Protein AF-A0A6M0QBE3-F1 (afdb_monomer)

pLDDT: mean 81.25, std 19.15, range [40.62, 97.81]

Solvent-accessible surface area (backbone atoms only — not comparable to full-atom values): 9075 Å² total; per-residue (Å²): 142,78,82,78,83,79,81,77,83,75,83,76,88,72,82,83,90,75,96,79,87,82,67,77,64,52,59,57,51,50,50,53,51,50,51,53,48,53,51,52,52,50,54,52,50,50,42,43,50,51,54,38,50,60,69,69,51,76,83,83,65,86,80,71,66,85,70,50,70,73,37,51,28,27,25,74,44,58,40,80,26,20,53,45,78,81,47,43,64,56,50,53,55,28,40,74,68,65,38,58,71,60,52,53,50,36,42,77,70,65,43,38,41,86,42,54,48,74,39,48,28,36,32,68,41,76,57,91,69,38,26,36,29,33,36,65,92,77,73,46,53,29,45,41,52,50,89,44,47,42,68,71,124

Structure (mmCIF, N/CA/C/O backbone):
data_AF-A0A6M0QBE3-F1
#
_entry.id   AF-A0A6M0QBE3-F1
#
loop_
_atom_site.group_PDB
_atom_site.id
_atom_site.type_symbol
_atom_site.label_atom_id
_atom_site.label_alt_id
_atom_site.label_comp_id
_atom_site.label_asym_id
_atom_site.label_entity_id
_atom_site.label_seq_id
_atom_site.pdbx_PDB_ins_code
_atom_site.Cartn_x
_atom_site.Cartn_y
_atom_site.Cartn_z
_atom_site.occupancy
_atom_site.B_iso_or_equiv
_atom_site.auth_seq_id
_atom_site.auth_comp_id
_atom_site.auth_asym_id
_atom_site.auth_atom_id
_atom_site.pdbx_PDB_model_num
ATOM 1 N N . MET A 1 1 ? -13.995 32.645 -14.999 1.00 46.31 1 MET A N 1
ATOM 2 C CA . MET A 1 1 ? -14.390 32.130 -16.326 1.00 46.31 1 MET A CA 1
ATOM 3 C C . MET A 1 1 ? -13.139 31.620 -17.012 1.00 46.31 1 MET A C 1
ATOM 5 O O . MET A 1 1 ? -12.387 32.421 -17.542 1.00 46.31 1 MET A O 1
ATOM 9 N N . MET A 1 2 ? -12.888 30.317 -16.936 1.00 41.16 2 MET A N 1
ATOM 10 C CA . MET A 1 2 ? -11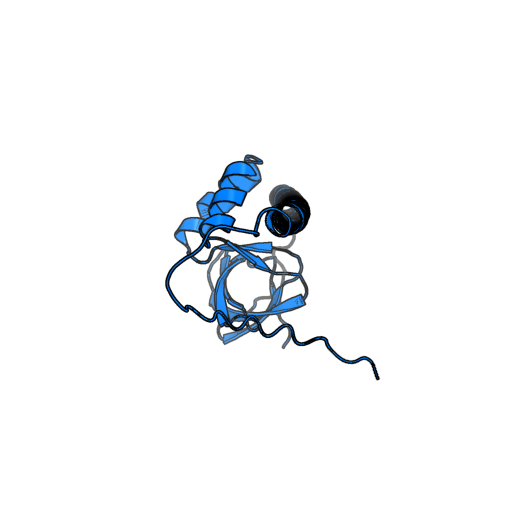.910 29.641 -17.783 1.00 41.16 2 MET A CA 1
ATOM 11 C C . MET A 1 2 ? -12.590 28.380 -18.296 1.00 41.16 2 MET A C 1
ATOM 13 O O . MET A 1 2 ? -13.114 27.566 -17.537 1.00 41.16 2 MET A O 1
ATOM 17 N N . GLN A 1 3 ? -12.714 28.361 -19.611 1.00 41.56 3 GLN A N 1
ATOM 18 C CA . GLN A 1 3 ? -13.427 27.404 -20.427 1.00 41.56 3 GLN A CA 1
ATOM 19 C C . GLN A 1 3 ? -12.641 26.094 -20.388 1.00 41.56 3 GLN A C 1
ATOM 21 O O . GLN A 1 3 ? -11.548 26.014 -20.939 1.00 41.56 3 GLN A O 1
ATOM 26 N N . LYS A 1 4 ? -13.165 25.093 -19.673 1.00 46.88 4 LYS A N 1
ATOM 27 C CA . LYS A 1 4 ? -12.595 23.744 -19.672 1.00 46.88 4 LYS A CA 1
ATOM 28 C C . LYS A 1 4 ? -12.682 23.204 -21.100 1.00 46.88 4 LYS A C 1
ATOM 30 O O . LYS A 1 4 ? -13.777 23.066 -21.645 1.00 46.88 4 LYS A O 1
ATOM 35 N N . LEU A 1 5 ? -11.524 22.964 -21.704 1.00 43.66 5 LEU A N 1
ATOM 36 C CA . LEU A 1 5 ? -11.382 22.300 -22.990 1.00 43.66 5 LEU A CA 1
ATOM 37 C C . LEU A 1 5 ? -11.806 20.837 -22.788 1.00 43.66 5 LEU A C 1
ATOM 39 O O . LEU A 1 5 ? -11.059 20.033 -22.243 1.00 43.66 5 LEU A O 1
ATOM 43 N N . ILE A 1 6 ? -13.049 20.509 -23.136 1.00 48.88 6 ILE A N 1
ATOM 44 C CA . ILE A 1 6 ? -13.519 19.123 -23.170 1.00 48.88 6 ILE A CA 1
ATOM 45 C C . ILE A 1 6 ? -12.964 18.521 -24.462 1.00 48.88 6 ILE A C 1
ATOM 47 O O . ILE A 1 6 ? -13.504 18.762 -25.542 1.00 48.88 6 ILE A O 1
ATOM 51 N N . ILE A 1 7 ? -11.872 17.764 -24.363 1.00 50.69 7 ILE A N 1
ATOM 52 C CA . ILE A 1 7 ? -11.386 16.935 -25.468 1.00 50.69 7 ILE A CA 1
ATOM 53 C C . ILE A 1 7 ? -12.266 15.682 -25.499 1.00 50.69 7 ILE A C 1
ATOM 55 O O . ILE A 1 7 ? -12.048 14.715 -24.777 1.00 50.69 7 ILE A O 1
ATOM 59 N N . ILE A 1 8 ? -13.326 15.737 -26.307 1.00 46.81 8 ILE A N 1
ATOM 60 C CA . ILE A 1 8 ? -14.142 14.571 -26.650 1.00 46.81 8 ILE A CA 1
ATOM 61 C C . ILE A 1 8 ? -13.359 13.785 -27.701 1.00 46.81 8 ILE A C 1
ATOM 63 O O . ILE A 1 8 ? -13.398 14.122 -28.885 1.00 46.81 8 ILE A O 1
ATOM 67 N N . LEU A 1 9 ? -12.644 12.739 -27.282 1.00 45.03 9 LEU A N 1
ATOM 68 C CA . LEU A 1 9 ? -12.037 11.786 -28.207 1.00 45.03 9 LEU A CA 1
ATOM 69 C C . LEU A 1 9 ? -13.136 10.862 -28.759 1.00 45.03 9 LEU A C 1
ATOM 71 O O . LEU A 1 9 ? -13.368 9.755 -28.278 1.00 45.03 9 LEU A O 1
ATOM 75 N N . ALA A 1 10 ? -13.870 11.360 -29.753 1.00 43.81 10 ALA A N 1
ATOM 76 C CA . ALA A 1 10 ? -14.808 10.570 -30.537 1.00 43.81 10 ALA A CA 1
ATOM 77 C C . ALA A 1 10 ? -14.016 9.690 -31.515 1.00 43.81 10 ALA A C 1
ATOM 79 O O . ALA A 1 10 ? -13.617 10.134 -32.591 1.00 43.81 10 ALA A O 1
ATOM 80 N N . ILE A 1 11 ? -13.784 8.433 -31.136 1.00 49.84 11 ILE A N 1
ATOM 81 C CA . ILE A 1 11 ? -13.187 7.426 -32.017 1.00 49.84 11 ILE A CA 1
ATOM 82 C C . ILE A 1 11 ? -14.240 7.032 -33.063 1.00 49.84 11 ILE A C 1
ATOM 84 O O . ILE A 1 11 ? -15.066 6.142 -32.864 1.00 49.84 11 ILE A O 1
ATOM 88 N N . VAL A 1 12 ? -14.229 7.741 -34.191 1.00 46.62 12 VAL A N 1
ATOM 89 C CA . VAL A 1 12 ? -14.966 7.378 -35.403 1.00 46.62 12 VAL A CA 1
ATOM 90 C C . VAL A 1 12 ? -14.169 6.287 -36.117 1.00 46.62 12 VAL A C 1
ATOM 92 O O . VAL A 1 12 ? -13.236 6.564 -36.866 1.00 46.62 12 VAL A O 1
ATOM 95 N N . LEU A 1 13 ? -14.540 5.027 -35.886 1.00 54.00 13 LEU A N 1
ATOM 96 C CA . LEU A 1 13 ? -14.107 3.904 -36.718 1.00 54.00 13 LEU A CA 1
ATOM 97 C C . LEU A 1 13 ? -14.895 3.932 -38.034 1.00 54.00 13 LEU A C 1
ATOM 99 O O . LEU A 1 13 ? -15.922 3.272 -38.177 1.00 54.00 13 LEU A O 1
ATOM 103 N N . LEU A 1 14 ? -14.410 4.711 -39.001 1.00 50.09 14 LEU A N 1
ATOM 104 C CA . LEU A 1 14 ? -14.767 4.543 -40.407 1.00 50.09 14 LEU A CA 1
ATOM 105 C C . LEU A 1 14 ? -13.610 3.844 -41.114 1.00 50.09 14 LEU A C 1
ATOM 107 O O . LEU A 1 14 ? -12.476 4.315 -41.122 1.00 50.09 14 LEU A O 1
ATOM 111 N N . GLY A 1 15 ? -13.916 2.669 -41.656 1.00 45.34 15 GLY A N 1
ATOM 112 C CA . GLY A 1 15 ? -12.961 1.838 -42.365 1.00 45.34 15 GLY A CA 1
ATOM 113 C C . GLY A 1 15 ? -12.473 2.442 -43.682 1.00 45.34 15 GLY A C 1
ATOM 114 O O . GLY A 1 15 ? -13.197 3.162 -44.361 1.00 45.34 15 GLY A O 1
ATOM 115 N N . GLY A 1 16 ? -11.271 2.009 -44.069 1.00 40.62 16 GLY A N 1
ATOM 116 C CA . GLY A 1 16 ? -10.872 1.821 -45.463 1.00 40.62 16 GLY A CA 1
ATOM 117 C C . GLY A 1 16 ? -10.297 3.027 -46.217 1.00 40.62 16 GLY A C 1
ATOM 118 O O . GLY A 1 16 ? -11.011 3.956 -46.564 1.00 40.62 16 GLY A O 1
ATOM 119 N N . CYS A 1 17 ? -9.033 2.858 -46.631 1.00 41.62 17 CYS A N 1
ATOM 120 C CA . CYS A 1 17 ? -8.367 3.456 -47.801 1.00 41.62 17 CYS A CA 1
ATOM 121 C C . CYS A 1 17 ? -7.919 4.929 -47.742 1.00 41.62 17 CYS A C 1
ATOM 123 O O . CYS A 1 17 ? -8.649 5.831 -48.126 1.00 41.62 17 CYS A O 1
ATOM 125 N N . SER A 1 18 ? -6.629 5.143 -47.463 1.00 41.94 18 SER A N 1
ATOM 126 C CA . SER A 1 18 ? -5.630 5.678 -48.413 1.00 41.94 18 SER A CA 1
ATOM 127 C C . SER A 1 18 ? -4.466 6.282 -47.633 1.00 41.94 18 SER A C 1
ATOM 129 O O . SER A 1 18 ? -4.664 7.060 -46.708 1.00 41.94 18 SER A O 1
ATOM 131 N N . SER A 1 19 ? -3.249 5.919 -48.025 1.00 53.72 19 SER A N 1
ATOM 132 C CA . SER A 1 19 ? -1.989 6.441 -47.511 1.00 53.72 19 SER A CA 1
ATOM 133 C C . SER A 1 19 ? -1.994 7.968 -47.428 1.00 53.72 19 SER A C 1
ATOM 135 O O . SER A 1 19 ? -2.111 8.615 -48.465 1.00 53.72 19 SER A O 1
ATOM 137 N N . GLN A 1 20 ? -1.832 8.509 -46.220 1.00 47.62 20 GLN A N 1
ATOM 138 C CA . GLN A 1 20 ? -0.927 9.607 -45.854 1.00 47.62 20 GLN A CA 1
ATOM 139 C C . GLN A 1 20 ? -1.360 10.242 -44.522 1.00 47.62 20 GLN A C 1
ATOM 141 O O . GLN A 1 20 ? -2.528 10.550 -44.312 1.00 47.62 20 GLN A O 1
ATOM 146 N N . VAL A 1 21 ? -0.341 10.515 -43.703 1.00 43.44 21 VAL A N 1
ATOM 147 C CA . VAL A 1 21 ? -0.311 11.399 -42.527 1.00 43.44 21 VAL A CA 1
ATOM 148 C C . VAL A 1 21 ? -0.865 10.837 -41.210 1.00 43.44 21 VAL A C 1
ATOM 150 O O . VAL A 1 21 ? -1.957 11.209 -40.810 1.00 43.44 21 VAL A O 1
ATOM 153 N N . VAL A 1 22 ? -0.048 10.065 -40.478 1.00 43.09 22 VAL A N 1
ATOM 154 C CA . VAL A 1 22 ? 0.056 10.169 -39.003 1.00 43.09 22 VAL A CA 1
ATOM 155 C C . VAL A 1 22 ? 1.478 9.756 -38.565 1.00 43.09 22 VAL A C 1
ATOM 157 O O . VAL A 1 22 ? 1.663 8.682 -38.016 1.00 43.09 22 VAL A O 1
ATOM 160 N N . ASP A 1 23 ? 2.502 10.562 -38.864 1.00 44.91 23 ASP A N 1
ATOM 161 C CA . ASP A 1 23 ? 3.847 10.387 -38.254 1.00 44.91 23 ASP A CA 1
ATOM 162 C C . ASP A 1 23 ? 4.134 11.472 -37.198 1.00 44.91 23 ASP A C 1
ATOM 164 O O . ASP A 1 23 ? 4.808 11.221 -36.210 1.00 44.91 23 ASP A O 1
ATOM 168 N N . TYR A 1 24 ? 3.553 12.669 -37.339 1.00 42.19 24 TYR A N 1
ATOM 169 C CA . TYR A 1 24 ? 3.850 13.810 -36.458 1.00 42.19 24 TYR A CA 1
ATOM 170 C C . TYR A 1 24 ? 3.085 13.829 -35.125 1.00 42.19 24 TYR A C 1
ATOM 172 O O . TYR A 1 24 ? 3.512 14.512 -34.207 1.00 42.19 24 TYR A O 1
ATOM 180 N N . GLN A 1 25 ? 1.962 13.111 -35.001 1.00 51.06 25 GLN A N 1
ATOM 181 C CA . GLN A 1 25 ? 1.234 13.016 -33.721 1.00 51.06 25 GLN A CA 1
ATOM 182 C C . GLN A 1 25 ? 1.781 11.908 -32.817 1.00 51.06 25 GLN A C 1
ATOM 184 O O . GLN A 1 25 ? 1.501 11.904 -31.624 1.00 51.06 25 GLN A O 1
ATOM 189 N N . THR A 1 26 ? 2.550 10.974 -33.375 1.00 59.03 26 THR A N 1
ATOM 190 C CA . THR A 1 26 ? 3.059 9.811 -32.648 1.00 59.03 26 THR A CA 1
ATOM 191 C C . THR A 1 26 ? 4.234 10.199 -31.751 1.00 59.03 26 THR A C 1
ATOM 193 O O . THR A 1 26 ? 4.251 9.806 -30.595 1.00 59.03 26 THR A O 1
ATOM 196 N N . GLU A 1 27 ? 5.156 11.046 -32.227 1.00 65.00 27 GLU A N 1
ATOM 197 C CA . GLU A 1 27 ? 6.333 11.473 -31.447 1.00 65.00 27 GLU A CA 1
ATOM 198 C C . GLU A 1 27 ? 5.977 12.358 -30.235 1.00 65.00 27 GLU A C 1
ATOM 200 O O . GLU A 1 27 ? 6.570 12.216 -29.164 1.00 65.00 27 GLU A O 1
ATOM 205 N N . GLU A 1 28 ? 5.007 13.270 -30.377 1.00 71.75 28 GLU A N 1
ATOM 206 C CA . GLU A 1 28 ? 4.570 14.155 -29.282 1.00 71.75 28 GLU A CA 1
ATOM 207 C C . GLU A 1 28 ? 3.822 13.353 -28.207 1.00 71.75 28 GLU A C 1
ATOM 209 O O . GLU A 1 28 ? 4.124 13.476 -27.021 1.00 71.75 28 GLU A O 1
ATOM 214 N N . LEU A 1 29 ? 2.944 12.435 -28.630 1.00 68.19 29 LEU A N 1
ATOM 215 C CA . LEU A 1 29 ? 2.244 11.515 -27.733 1.00 68.19 29 LEU A CA 1
ATOM 216 C C . LEU A 1 29 ? 3.218 10.563 -27.019 1.00 68.19 29 LEU A C 1
ATOM 218 O O . LEU A 1 29 ? 3.100 10.354 -25.816 1.00 68.19 29 LEU A O 1
ATOM 222 N N . GLU A 1 30 ? 4.205 10.010 -27.731 1.00 70.50 30 GLU A N 1
ATOM 223 C CA . GLU A 1 30 ? 5.259 9.179 -27.135 1.00 70.50 30 GLU A CA 1
ATOM 224 C C . GLU A 1 30 ? 6.079 9.965 -26.108 1.00 70.50 30 GLU A C 1
ATOM 226 O O . GLU A 1 30 ? 6.410 9.435 -25.049 1.00 70.50 30 GLU A O 1
ATOM 231 N N . THR A 1 31 ? 6.376 11.237 -26.379 1.00 77.75 31 THR A N 1
ATOM 232 C CA . THR A 1 31 ? 7.120 12.094 -25.448 1.00 77.75 31 THR A CA 1
ATOM 233 C C . THR A 1 31 ? 6.317 12.372 -24.178 1.00 77.75 31 THR A C 1
ATOM 235 O O . THR A 1 31 ? 6.848 12.195 -23.082 1.00 77.75 31 THR A O 1
ATOM 238 N N . GLU A 1 32 ? 5.040 12.744 -24.299 1.00 77.69 32 GLU A N 1
ATOM 239 C CA . GLU A 1 32 ? 4.156 12.967 -23.145 1.00 77.69 32 GLU A CA 1
ATOM 240 C C . GLU A 1 32 ? 3.957 11.686 -22.325 1.00 77.69 32 GLU A C 1
ATOM 242 O O . GLU A 1 32 ? 4.016 11.711 -21.095 1.00 77.69 32 GLU A O 1
ATOM 247 N N . MET A 1 33 ? 3.786 10.542 -22.996 1.00 73.31 33 MET A N 1
ATOM 248 C CA . MET A 1 33 ? 3.671 9.243 -22.333 1.00 73.31 33 MET A CA 1
ATOM 249 C C . MET A 1 33 ? 4.954 8.853 -21.597 1.00 73.31 33 MET A C 1
ATOM 251 O O . MET A 1 33 ? 4.883 8.357 -20.474 1.00 73.31 33 MET A O 1
ATOM 255 N N . ASN A 1 34 ? 6.124 9.087 -22.197 1.00 79.69 34 ASN A N 1
ATOM 256 C CA . ASN A 1 34 ? 7.406 8.808 -21.555 1.00 79.69 34 ASN A CA 1
ATOM 257 C C . ASN A 1 34 ? 7.625 9.704 -20.331 1.00 79.69 34 ASN A C 1
ATOM 259 O O . ASN A 1 34 ? 8.047 9.210 -19.291 1.00 79.69 34 ASN A O 1
ATOM 263 N N . GLN A 1 35 ? 7.266 10.987 -20.412 1.00 80.56 35 GLN A N 1
ATOM 264 C CA . GLN A 1 35 ? 7.338 11.901 -19.269 1.00 80.56 35 GLN A CA 1
ATOM 265 C C . GLN A 1 35 ? 6.396 11.481 -18.137 1.00 80.56 35 GLN A C 1
ATOM 267 O O . GLN A 1 35 ? 6.807 11.437 -16.981 1.00 80.56 35 GLN A O 1
ATOM 272 N N . ALA A 1 36 ? 5.150 11.120 -18.459 1.00 77.19 36 ALA A N 1
ATOM 273 C CA . ALA A 1 36 ? 4.201 10.614 -17.470 1.00 77.19 36 ALA A CA 1
ATOM 274 C C . ALA A 1 36 ? 4.697 9.314 -16.812 1.00 77.19 36 ALA A C 1
ATOM 276 O O . ALA A 1 36 ? 4.538 9.133 -15.607 1.00 77.19 36 ALA A O 1
ATOM 277 N N . LYS A 1 37 ? 5.346 8.432 -17.585 1.00 83.56 37 LYS A N 1
ATOM 278 C CA . LYS A 1 37 ? 5.962 7.204 -17.068 1.00 83.56 37 LYS A CA 1
ATOM 279 C C . LYS A 1 37 ? 7.110 7.503 -16.107 1.00 83.56 37 LYS A C 1
ATOM 281 O O . LYS A 1 37 ? 7.155 6.907 -15.040 1.00 83.56 37 LYS A O 1
ATOM 286 N N . GLU A 1 38 ? 8.007 8.421 -16.459 1.00 85.88 38 GLU A N 1
ATOM 287 C CA . GLU A 1 38 ? 9.136 8.809 -15.601 1.00 85.88 38 GLU A CA 1
ATOM 288 C C . GLU A 1 38 ? 8.671 9.443 -14.283 1.00 85.88 38 GLU A C 1
ATOM 290 O O . GLU A 1 38 ? 9.223 9.139 -13.225 1.00 85.88 38 GLU A O 1
ATOM 295 N N . ILE A 1 39 ? 7.634 10.287 -14.331 1.00 84.38 39 ILE A N 1
ATOM 296 C CA . ILE A 1 39 ? 7.030 10.883 -13.131 1.00 84.38 39 ILE A CA 1
ATOM 297 C C . ILE A 1 39 ? 6.449 9.786 -12.238 1.00 84.38 39 ILE A C 1
ATOM 299 O O . ILE A 1 39 ? 6.805 9.707 -11.064 1.00 84.38 39 ILE A O 1
ATOM 303 N N . LEU A 1 40 ? 5.640 8.890 -12.811 1.00 83.31 40 LEU A N 1
ATOM 304 C CA . LEU A 1 40 ? 5.037 7.784 -12.071 1.00 83.31 40 LEU A CA 1
ATOM 305 C C . LEU A 1 40 ? 6.101 6.863 -11.450 1.00 83.31 40 LEU A C 1
ATOM 307 O O . LEU A 1 40 ? 5.977 6.458 -10.299 1.00 83.31 40 LEU A O 1
ATOM 311 N N . GLU A 1 41 ? 7.169 6.539 -12.183 1.00 88.00 41 GLU A N 1
ATOM 312 C CA . GLU A 1 41 ? 8.287 5.743 -11.659 1.00 88.00 41 GLU A CA 1
ATOM 313 C C . GLU A 1 41 ? 8.985 6.437 -10.482 1.00 88.00 41 GLU A C 1
ATOM 315 O O . GLU A 1 41 ? 9.377 5.771 -9.521 1.00 88.00 41 GLU A O 1
ATOM 320 N N . SER A 1 42 ? 9.142 7.761 -10.541 1.00 90.12 42 SER A N 1
ATOM 321 C CA . SER A 1 42 ? 9.731 8.546 -9.455 1.00 90.12 42 SER A CA 1
ATOM 322 C C . SER A 1 42 ? 8.856 8.525 -8.202 1.00 90.12 42 SER A C 1
ATOM 324 O O . SER A 1 42 ? 9.367 8.241 -7.120 1.00 90.12 42 SER A O 1
ATOM 326 N N . GLU A 1 43 ? 7.552 8.768 -8.349 1.00 89.50 43 GLU A N 1
ATOM 327 C CA . GLU A 1 43 ? 6.578 8.732 -7.248 1.00 89.50 43 GLU A CA 1
ATOM 328 C C . GLU A 1 43 ? 6.530 7.342 -6.602 1.00 89.50 43 GLU A C 1
ATOM 330 O O . GLU A 1 43 ? 6.680 7.198 -5.390 1.00 89.50 43 GLU A O 1
ATOM 335 N N . VAL A 1 44 ? 6.448 6.281 -7.411 1.00 90.81 44 VAL A N 1
ATOM 336 C CA . VAL A 1 44 ? 6.465 4.897 -6.913 1.00 90.81 44 VAL A CA 1
ATOM 337 C C . VAL A 1 44 ? 7.753 4.595 -6.144 1.00 90.81 44 VAL A C 1
ATOM 339 O O . VAL A 1 44 ? 7.713 3.945 -5.098 1.00 90.81 44 VAL A O 1
ATOM 342 N N . ARG A 1 45 ? 8.913 5.057 -6.625 1.00 93.62 45 ARG A N 1
ATOM 343 C CA . ARG A 1 45 ? 10.195 4.855 -5.929 1.00 93.62 45 ARG A CA 1
ATOM 344 C C . ARG A 1 45 ? 10.244 5.574 -4.591 1.00 93.62 45 ARG A C 1
ATOM 346 O O . ARG A 1 45 ? 10.803 5.017 -3.643 1.00 93.62 45 ARG A O 1
ATOM 353 N N . GLU A 1 46 ? 9.688 6.776 -4.514 1.00 94.00 46 GLU A N 1
ATOM 354 C CA . GLU A 1 46 ? 9.584 7.534 -3.270 1.00 94.00 46 GLU A CA 1
ATOM 355 C C . GLU A 1 46 ? 8.721 6.784 -2.254 1.00 94.00 46 GLU A C 1
ATOM 357 O O . GLU A 1 46 ? 9.200 6.471 -1.163 1.00 94.00 46 GLU A O 1
ATOM 362 N N . VAL A 1 47 ? 7.523 6.356 -2.659 1.00 94.19 47 VAL A N 1
ATOM 363 C CA . VAL A 1 47 ? 6.609 5.580 -1.809 1.00 94.19 47 VAL A CA 1
ATOM 364 C C . VAL A 1 47 ? 7.256 4.283 -1.324 1.00 94.19 47 VAL A C 1
ATOM 366 O O . VAL A 1 47 ? 7.255 3.998 -0.128 1.00 94.19 47 VAL A O 1
ATOM 369 N N . VAL A 1 48 ? 7.894 3.513 -2.212 1.00 94.25 48 VAL A N 1
ATOM 370 C CA . VAL A 1 48 ? 8.607 2.278 -1.836 1.00 94.25 48 VAL A CA 1
ATOM 371 C C . VAL A 1 48 ? 9.750 2.561 -0.859 1.00 94.25 48 VAL A C 1
ATOM 373 O O . VAL A 1 48 ? 9.984 1.775 0.061 1.00 94.25 48 VAL A O 1
ATOM 376 N N . THR A 1 49 ? 10.464 3.674 -1.034 1.00 93.88 49 THR A N 1
ATOM 377 C CA . THR A 1 49 ? 11.550 4.073 -0.130 1.00 93.88 49 THR A CA 1
ATOM 378 C C . THR A 1 49 ? 11.010 4.385 1.263 1.00 93.88 49 THR A C 1
ATOM 380 O O . THR A 1 49 ? 11.560 3.880 2.244 1.00 93.88 49 THR A O 1
ATOM 383 N N . THR A 1 50 ? 9.916 5.141 1.351 1.00 92.25 50 THR A N 1
ATOM 384 C CA . THR A 1 50 ? 9.227 5.454 2.611 1.00 92.25 50 THR A CA 1
ATOM 385 C C . THR A 1 50 ? 8.704 4.185 3.280 1.00 92.25 50 THR A C 1
ATOM 387 O O . THR A 1 50 ? 9.023 3.917 4.435 1.00 92.25 50 THR A O 1
ATOM 390 N N . MET A 1 51 ? 8.006 3.320 2.537 1.00 91.19 51 MET A N 1
ATOM 391 C CA . MET A 1 51 ? 7.525 2.038 3.062 1.00 91.19 51 MET A CA 1
ATOM 392 C C . MET A 1 51 ? 8.675 1.169 3.587 1.00 91.19 51 MET A C 1
ATOM 394 O O . MET A 1 51 ? 8.537 0.527 4.627 1.00 91.19 51 MET A O 1
ATOM 398 N N . LYS A 1 52 ? 9.829 1.157 2.906 1.00 91.75 52 LYS A N 1
ATOM 399 C CA . LYS A 1 52 ? 11.019 0.431 3.367 1.00 91.75 52 LYS A CA 1
ATOM 400 C C . LYS A 1 52 ? 11.576 1.001 4.671 1.00 91.75 52 LYS A C 1
ATOM 402 O O . LYS A 1 52 ? 11.975 0.226 5.540 1.00 91.75 52 LYS A O 1
ATOM 407 N N . GLN A 1 53 ? 11.622 2.325 4.807 1.00 90.69 53 GLN A N 1
ATOM 408 C CA . GLN A 1 53 ? 12.034 2.976 6.052 1.00 90.69 53 GLN A CA 1
ATOM 409 C C . GLN A 1 53 ? 11.096 2.579 7.195 1.00 90.69 53 GLN A C 1
ATOM 411 O O . GLN A 1 53 ? 11.570 2.082 8.216 1.00 90.69 53 GLN A O 1
ATOM 416 N N . ASP A 1 54 ? 9.785 2.631 6.965 1.00 86.81 54 ASP A N 1
ATOM 417 C CA . ASP A 1 54 ? 8.773 2.243 7.950 1.00 86.81 54 ASP A CA 1
ATOM 418 C C . ASP A 1 54 ? 8.857 0.766 8.368 1.00 86.81 54 ASP A C 1
ATOM 420 O O . ASP A 1 54 ? 8.425 0.397 9.456 1.00 86.81 54 ASP A O 1
ATOM 424 N N . LEU A 1 55 ? 9.340 -0.131 7.500 1.00 84.44 55 LEU A N 1
ATOM 425 C CA . LEU A 1 55 ? 9.590 -1.533 7.871 1.00 84.44 55 LEU A CA 1
ATOM 426 C C . LEU A 1 55 ? 10.809 -1.683 8.789 1.00 84.44 55 LEU A C 1
ATOM 428 O O . LEU A 1 55 ? 10.862 -2.607 9.595 1.00 84.44 55 LEU A O 1
ATOM 432 N N . SER A 1 56 ? 11.799 -0.797 8.653 1.00 80.31 56 SER A N 1
ATOM 433 C CA . SER A 1 56 ? 13.019 -0.817 9.467 1.00 80.31 56 SER A CA 1
ATOM 434 C C . SER A 1 56 ? 12.851 -0.151 10.836 1.00 80.31 56 SER A C 1
ATOM 436 O O . SER A 1 56 ? 13.595 -0.462 11.770 1.00 80.31 56 SER A O 1
ATOM 438 N N . GLU A 1 57 ? 11.866 0.736 10.972 1.00 75.69 57 GLU A N 1
ATOM 439 C CA . GLU A 1 57 ? 11.490 1.339 12.245 1.00 75.69 57 GLU A CA 1
ATOM 440 C C . GLU A 1 57 ? 10.743 0.297 13.093 1.00 75.69 57 GLU A C 1
ATOM 442 O O . GLU A 1 57 ? 9.706 -0.241 12.709 1.00 75.69 57 GLU A O 1
ATOM 447 N N . THR A 1 58 ? 11.328 -0.065 14.240 1.00 55.41 58 THR A N 1
ATOM 448 C CA . THR A 1 58 ? 10.750 -1.060 15.155 1.00 55.41 58 THR A CA 1
ATOM 449 C C . THR A 1 58 ? 9.397 -0.562 15.664 1.00 55.41 58 THR A C 1
ATOM 451 O O . THR A 1 58 ? 9.272 0.596 16.054 1.00 55.41 58 THR A O 1
ATOM 454 N N . ALA A 1 59 ? 8.398 -1.449 15.657 1.00 52.78 59 ALA A N 1
ATOM 455 C CA . ALA A 1 59 ? 7.009 -1.208 16.041 1.00 52.78 59 ALA A CA 1
ATOM 456 C C . ALA A 1 59 ? 6.825 -0.907 17.547 1.00 52.78 59 ALA A C 1
ATOM 458 O O . ALA A 1 59 ? 6.158 -1.652 18.260 1.00 52.78 59 ALA A O 1
ATOM 459 N N . ASP A 1 60 ? 7.396 0.192 18.037 1.00 50.66 60 ASP A N 1
ATOM 460 C CA . ASP A 1 60 ? 7.152 0.700 19.395 1.00 50.66 60 ASP A CA 1
ATOM 461 C C . ASP A 1 60 ? 5.836 1.503 19.496 1.00 50.66 60 ASP A C 1
ATOM 463 O O . ASP A 1 60 ? 5.479 1.999 20.561 1.00 50.66 60 ASP A O 1
ATOM 467 N N . GLU A 1 61 ? 5.055 1.591 18.415 1.00 54.41 61 GLU A N 1
ATOM 468 C CA . GLU A 1 61 ? 3.779 2.320 18.366 1.00 54.41 61 GLU A CA 1
ATOM 469 C C . GLU A 1 61 ? 2.548 1.395 18.353 1.00 54.41 61 GLU A C 1
ATOM 471 O O . GLU A 1 61 ? 1.546 1.667 17.691 1.00 54.41 61 GLU A O 1
ATOM 476 N N . ALA A 1 62 ? 2.588 0.303 19.121 1.00 46.56 62 ALA A N 1
ATOM 477 C CA . ALA A 1 62 ? 1.458 -0.619 19.297 1.00 46.56 62 ALA A CA 1
ATOM 478 C C . ALA A 1 62 ? 0.264 -0.034 20.095 1.00 46.56 62 ALA A C 1
ATOM 480 O O . ALA A 1 62 ? -0.621 -0.782 20.505 1.00 46.56 62 ALA A O 1
ATOM 481 N N . ASP A 1 63 ? 0.217 1.287 20.293 1.00 47.38 63 ASP A N 1
ATOM 482 C CA . ASP A 1 63 ? -0.907 2.007 20.909 1.00 47.38 63 ASP A CA 1
ATOM 483 C C . ASP A 1 63 ? -1.797 2.742 19.882 1.00 47.38 63 ASP A C 1
ATOM 485 O O . ASP A 1 63 ? -2.724 3.467 20.254 1.00 47.38 63 ASP A O 1
ATOM 489 N N . LYS A 1 64 ? -1.560 2.568 18.574 1.00 54.47 64 LYS A N 1
ATOM 490 C CA . LYS A 1 64 ? -2.314 3.278 17.529 1.00 54.47 64 LYS A CA 1
ATOM 491 C C . LYS A 1 64 ? -3.685 2.640 17.263 1.00 54.47 64 LYS A C 1
ATOM 493 O O . LYS A 1 64 ? -3.794 1.598 16.628 1.00 54.47 64 LYS A O 1
ATOM 498 N N . LEU A 1 65 ? -4.707 3.299 17.821 1.00 59.06 65 LEU A N 1
ATOM 499 C CA . LEU A 1 65 ? -6.113 3.404 17.396 1.00 59.06 65 LEU A CA 1
ATOM 500 C C . LEU A 1 65 ? -6.674 2.232 16.566 1.00 59.06 65 LEU A C 1
ATOM 502 O O . LEU A 1 65 ? -6.393 2.061 15.384 1.00 59.06 65 LEU A O 1
ATOM 506 N N . PHE A 1 66 ? -7.563 1.460 17.192 1.00 68.69 66 PHE A N 1
ATOM 507 C CA . PHE A 1 66 ? -8.291 0.373 16.547 1.00 68.69 66 PHE A CA 1
ATOM 508 C C . PHE A 1 66 ? -9.350 0.913 15.581 1.00 68.69 66 PHE A C 1
ATOM 510 O O . PHE A 1 66 ? -10.426 1.304 16.023 1.00 68.69 66 PHE A O 1
ATOM 517 N N . VAL A 1 67 ? -9.094 0.852 14.273 1.00 79.75 67 VAL A N 1
ATOM 518 C CA . VAL A 1 67 ? -10.178 0.987 13.292 1.00 79.75 67 VAL A CA 1
ATOM 519 C C . VAL A 1 67 ? -11.010 -0.298 13.303 1.00 79.75 67 VAL A C 1
ATOM 521 O O . VAL A 1 67 ? -10.484 -1.400 13.105 1.00 79.75 67 VAL A O 1
ATOM 524 N N . SER A 1 68 ? -12.304 -0.178 13.586 1.00 87.31 68 SER A N 1
ATOM 525 C CA . SER A 1 68 ? -13.229 -1.312 13.656 1.00 87.31 68 SER A CA 1
ATOM 526 C C . SER A 1 68 ? -13.850 -1.620 12.295 1.00 87.31 68 SER A C 1
ATOM 528 O O . SER A 1 68 ? -13.940 -0.771 11.409 1.00 87.31 68 SER A O 1
ATOM 530 N N . GLU A 1 69 ? -14.311 -2.859 12.123 1.00 91.12 69 GLU A N 1
ATOM 531 C CA . GLU A 1 69 ? -15.043 -3.251 10.920 1.00 91.12 69 GLU A CA 1
ATOM 532 C C . GLU A 1 69 ? -16.278 -2.365 10.710 1.00 91.12 69 GLU A C 1
ATOM 534 O O . GLU A 1 69 ? -17.049 -2.116 11.638 1.00 91.12 69 GLU A O 1
ATOM 539 N N . GLY A 1 70 ? -16.473 -1.894 9.477 1.00 91.19 70 GLY A N 1
ATOM 540 C CA . GLY A 1 70 ? -17.586 -1.029 9.102 1.00 91.19 70 GLY A CA 1
ATOM 541 C C . GLY A 1 70 ? -17.352 0.466 9.330 1.00 91.19 70 GLY A C 1
ATOM 542 O O . GLY A 1 70 ? -18.146 1.255 8.809 1.00 91.19 70 GLY A O 1
ATOM 543 N N . GLU A 1 71 ? -16.286 0.852 10.034 1.00 92.56 71 GLU A N 1
ATOM 544 C CA . GLU A 1 71 ? -15.901 2.252 10.221 1.00 92.56 71 GLU A CA 1
ATOM 545 C C . GLU A 1 71 ? -15.199 2.826 8.985 1.00 92.56 71 GLU A C 1
ATOM 547 O O . GLU A 1 71 ? -14.687 2.097 8.124 1.00 92.56 71 GLU A O 1
ATOM 552 N N . THR A 1 72 ? -15.186 4.155 8.907 1.00 94.25 72 THR A N 1
ATOM 553 C CA . THR A 1 72 ? -14.374 4.894 7.944 1.00 94.25 72 THR A CA 1
ATOM 554 C C . THR A 1 72 ? -13.045 5.265 8.594 1.00 94.25 72 THR A C 1
ATOM 556 O O . THR A 1 72 ? -12.993 5.729 9.736 1.00 94.25 72 THR A O 1
ATOM 559 N N . ALA A 1 73 ? -11.974 5.061 7.843 1.00 94.75 73 ALA A N 1
ATOM 560 C CA . ALA A 1 73 ? -10.631 5.491 8.176 1.00 94.75 73 ALA A CA 1
ATOM 561 C C . ALA A 1 73 ? -10.045 6.330 7.047 1.00 94.75 73 ALA A C 1
ATOM 563 O O . ALA A 1 73 ? -10.608 6.437 5.954 1.00 94.75 73 ALA A O 1
ATOM 564 N N . GLU A 1 74 ? -8.898 6.907 7.343 1.00 95.50 74 GLU A N 1
ATOM 565 C CA . GLU A 1 74 ? -8.097 7.697 6.434 1.00 95.50 74 GLU A CA 1
ATOM 566 C C . GLU A 1 74 ? -6.696 7.104 6.336 1.00 95.50 74 GLU A C 1
ATOM 568 O O . GLU A 1 74 ? -6.155 6.572 7.311 1.00 95.50 74 GLU A O 1
ATOM 573 N N . ILE A 1 75 ? -6.150 7.142 5.126 1.00 95.19 75 ILE A N 1
ATOM 574 C CA . ILE A 1 75 ? -4.791 6.713 4.827 1.00 95.19 75 ILE A CA 1
ATOM 575 C C . ILE A 1 75 ? -3.829 7.796 5.316 1.00 95.19 75 ILE A C 1
ATOM 577 O O . ILE A 1 75 ? -3.913 8.937 4.884 1.00 95.19 75 ILE A O 1
ATOM 581 N N . THR A 1 76 ? -2.903 7.445 6.205 1.00 93.19 76 THR A N 1
ATOM 58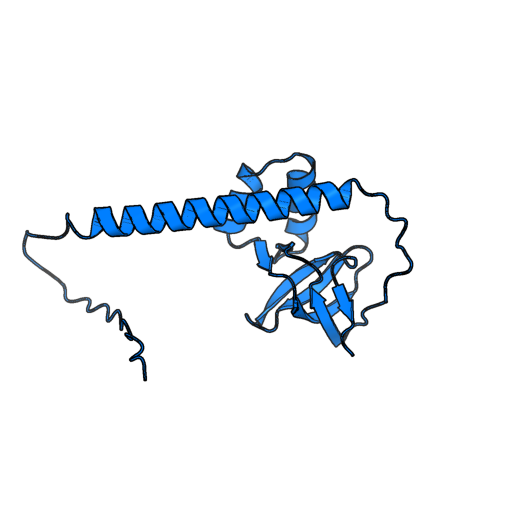2 C CA . THR A 1 76 ? -2.019 8.426 6.870 1.00 93.19 76 THR A CA 1
ATOM 583 C C . THR A 1 76 ? -0.732 8.737 6.107 1.00 93.19 76 THR A C 1
ATOM 585 O O . THR A 1 76 ? 0.149 9.407 6.643 1.00 93.19 76 THR A O 1
ATOM 588 N N . ARG A 1 77 ? -0.566 8.158 4.912 1.00 93.31 77 ARG A N 1
ATOM 589 C CA . ARG A 1 77 ? 0.541 8.399 3.975 1.00 93.31 77 ARG A CA 1
ATOM 590 C C . ARG A 1 77 ? 0.316 7.665 2.662 1.00 93.31 77 ARG A C 1
ATOM 592 O O . ARG A 1 77 ? -0.344 6.627 2.652 1.00 93.31 77 ARG A O 1
ATOM 599 N N . ASP A 1 78 ? 0.988 8.116 1.613 1.00 95.62 78 ASP A N 1
ATOM 600 C CA . ASP A 1 78 ? 1.027 7.412 0.335 1.00 95.62 78 ASP A CA 1
ATOM 601 C C . ASP A 1 78 ? 1.460 5.948 0.500 1.00 95.62 78 ASP A C 1
ATOM 603 O O . ASP A 1 78 ? 2.446 5.625 1.174 1.00 95.62 78 ASP A O 1
ATOM 607 N N . VAL A 1 79 ? 0.711 5.039 -0.121 1.00 95.81 79 VAL A N 1
ATOM 608 C CA . VAL A 1 79 ? 0.894 3.598 0.047 1.00 95.81 79 VAL A CA 1
ATOM 609 C C . VAL A 1 79 ? 0.547 2.836 -1.228 1.00 95.81 79 VAL A C 1
ATOM 611 O O . VAL A 1 79 ? -0.418 3.135 -1.930 1.00 95.81 79 VAL A O 1
ATOM 614 N N . LEU A 1 80 ? 1.328 1.790 -1.507 1.00 97.31 80 LEU A N 1
ATOM 615 C CA . LEU A 1 80 ? 0.971 0.775 -2.493 1.00 97.31 80 LEU A CA 1
ATOM 616 C C . LEU A 1 80 ? 0.043 -0.257 -1.853 1.00 97.31 80 LEU A C 1
ATOM 618 O O . LEU A 1 80 ? 0.431 -0.962 -0.922 1.00 97.31 80 LEU A O 1
ATOM 622 N N . VAL A 1 81 ? -1.176 -0.351 -2.372 1.00 97.38 81 VAL A N 1
ATOM 623 C CA . VAL A 1 81 ? -2.250 -1.200 -1.860 1.00 97.38 81 VAL A CA 1
ATOM 624 C C . VAL A 1 81 ? -2.449 -2.404 -2.784 1.00 97.38 81 VAL A C 1
ATOM 626 O O . VAL A 1 81 ? -2.941 -2.244 -3.903 1.00 97.38 81 VAL A O 1
ATOM 629 N N . PRO A 1 82 ? -2.116 -3.626 -2.339 1.00 97.69 82 PRO A N 1
ATOM 630 C CA . PRO A 1 82 ? -2.461 -4.849 -3.049 1.00 97.69 82 PRO A CA 1
ATOM 631 C C . PRO A 1 82 ? -3.971 -5.020 -3.196 1.00 97.69 82 PRO A C 1
ATOM 633 O O . PRO A 1 82 ? -4.711 -4.918 -2.219 1.00 97.69 82 PRO A O 1
ATOM 636 N N . VAL A 1 83 ? -4.426 -5.361 -4.402 1.00 96.50 83 VAL A N 1
ATOM 637 C CA . VAL A 1 83 ? -5.845 -5.666 -4.688 1.00 96.50 83 VAL A CA 1
ATOM 638 C C . VAL A 1 83 ? -6.221 -7.078 -4.210 1.00 96.50 83 VAL A C 1
ATOM 640 O O 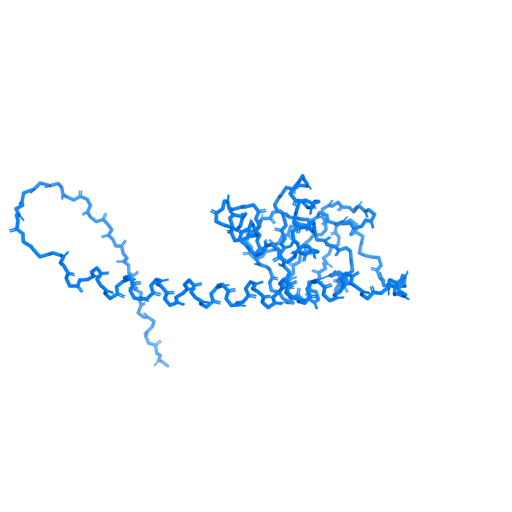. VAL A 1 83 ? -7.384 -7.388 -3.943 1.00 96.50 83 VAL A O 1
ATOM 643 N N . LYS A 1 84 ? -5.228 -7.966 -4.078 1.00 95.06 84 LYS A N 1
ATOM 644 C CA . LYS A 1 84 ? -5.390 -9.349 -3.608 1.00 95.06 84 LYS A CA 1
ATOM 645 C C . LYS A 1 84 ? -4.521 -9.601 -2.387 1.00 95.06 84 LYS A C 1
ATOM 647 O O . LYS A 1 84 ? -3.374 -9.176 -2.343 1.00 95.06 84 LYS A O 1
ATOM 652 N N . GLU A 1 85 ? -5.028 -10.410 -1.467 1.00 92.62 85 GLU A N 1
ATOM 653 C CA . GLU A 1 85 ? -4.297 -10.790 -0.255 1.00 92.62 85 GLU A CA 1
ATOM 654 C C . GLU A 1 85 ? -2.969 -11.491 -0.560 1.00 92.62 85 GLU A C 1
ATOM 656 O O . GLU A 1 85 ? -1.949 -11.176 0.037 1.00 92.62 85 GLU A O 1
ATOM 661 N N . SER A 1 86 ? -2.953 -12.389 -1.551 1.00 93.50 86 SER A N 1
ATOM 662 C CA . SER A 1 86 ? -1.746 -13.131 -1.938 1.00 93.50 86 SER A CA 1
ATOM 663 C C . SER A 1 86 ? -0.614 -12.242 -2.458 1.00 93.50 86 SER A C 1
ATOM 665 O O . SER A 1 86 ? 0.528 -12.672 -2.480 1.00 93.50 86 SER A O 1
ATOM 667 N N . VAL A 1 87 ? -0.937 -11.029 -2.913 1.00 96.12 87 VAL A 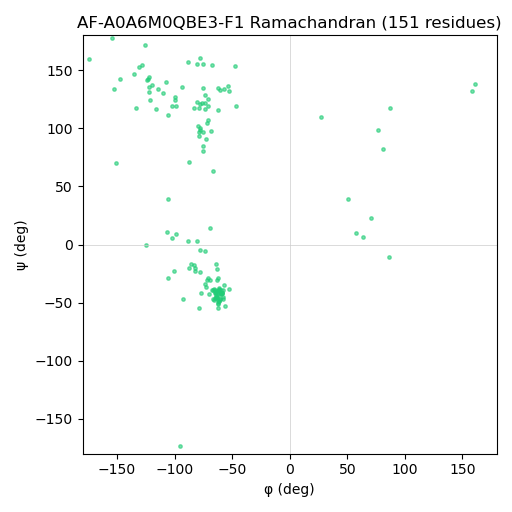N 1
ATOM 668 C CA . VAL A 1 87 ? 0.018 -10.058 -3.471 1.00 96.12 87 VAL A CA 1
ATOM 669 C C . VAL A 1 87 ? 0.706 -9.268 -2.351 1.00 96.12 87 VAL A C 1
ATOM 671 O O . VAL A 1 87 ? 1.767 -8.689 -2.565 1.00 96.12 87 VAL A O 1
ATOM 674 N N . TYR A 1 88 ? 0.133 -9.268 -1.143 1.00 93.44 88 TYR A N 1
ATOM 675 C CA . TYR A 1 88 ? 0.660 -8.532 -0.001 1.00 93.44 88 TYR A CA 1
ATOM 676 C C . TYR A 1 88 ? 2.055 -9.021 0.398 1.00 93.44 88 TYR A C 1
ATOM 678 O O . TYR A 1 88 ? 2.994 -8.232 0.406 1.00 93.44 88 TYR A O 1
ATOM 686 N N . GLU A 1 89 ? 2.226 -10.319 0.660 1.00 92.56 89 GLU A N 1
ATOM 687 C CA . GLU A 1 89 ? 3.532 -10.867 1.061 1.00 92.56 89 GLU A CA 1
ATOM 688 C C . GLU A 1 89 ? 4.616 -10.618 -0.002 1.00 92.56 89 GLU A C 1
ATOM 690 O O . GLU A 1 89 ? 5.729 -10.208 0.334 1.00 92.56 89 GLU A O 1
ATOM 695 N N . ASP A 1 90 ? 4.270 -10.784 -1.283 1.00 96.06 90 ASP A N 1
ATOM 696 C CA . ASP A 1 90 ? 5.181 -10.529 -2.402 1.00 96.06 90 ASP A CA 1
ATOM 697 C C . ASP A 1 90 ? 5.606 -9.053 -2.467 1.00 96.06 90 ASP A C 1
ATOM 699 O O . ASP A 1 90 ? 6.799 -8.763 -2.601 1.00 96.06 90 ASP A O 1
ATOM 703 N N . LEU A 1 91 ? 4.659 -8.115 -2.313 1.00 96.25 91 LEU A N 1
ATOM 704 C CA . LEU A 1 91 ? 4.948 -6.678 -2.285 1.00 96.25 91 LEU A CA 1
ATOM 705 C C . LEU A 1 91 ? 5.973 -6.350 -1.197 1.00 96.25 91 LEU A C 1
ATOM 707 O O . LEU A 1 91 ? 6.995 -5.725 -1.484 1.00 96.25 91 LEU A O 1
ATOM 711 N N . TYR A 1 92 ? 5.725 -6.777 0.041 1.00 92.75 92 TYR A N 1
ATOM 712 C CA . TYR A 1 92 ? 6.613 -6.460 1.160 1.00 92.75 92 TYR A CA 1
ATOM 713 C C . TYR A 1 92 ? 7.988 -7.114 1.005 1.00 92.75 92 TYR A C 1
ATOM 715 O O . TYR A 1 92 ? 9.001 -6.452 1.238 1.00 92.75 92 TYR A O 1
ATOM 723 N N . GLY A 1 93 ? 8.049 -8.347 0.492 1.00 95.06 93 GLY A N 1
ATOM 724 C CA . GLY A 1 93 ? 9.315 -8.988 0.136 1.00 95.06 93 GLY A CA 1
ATOM 725 C C . GLY A 1 93 ? 10.106 -8.201 -0.918 1.00 95.06 93 GLY A C 1
ATOM 726 O O . GLY A 1 93 ? 11.329 -8.065 -0.818 1.00 95.06 93 GLY A O 1
ATOM 727 N N . TYR A 1 94 ? 9.429 -7.623 -1.915 1.00 97.06 94 TYR A N 1
ATOM 728 C CA . TYR A 1 94 ? 10.080 -6.770 -2.912 1.00 97.06 94 TYR A CA 1
ATOM 729 C C . TYR A 1 94 ? 10.500 -5.407 -2.359 1.00 97.06 94 TYR A C 1
ATOM 731 O O . TYR A 1 94 ? 11.578 -4.933 -2.724 1.00 97.06 94 TYR A O 1
ATOM 739 N N . ILE A 1 95 ? 9.724 -4.800 -1.459 1.00 94.69 95 ILE A N 1
ATOM 740 C CA . ILE A 1 95 ? 10.096 -3.548 -0.781 1.00 94.69 95 ILE A CA 1
ATOM 741 C C . ILE A 1 95 ? 11.372 -3.753 0.046 1.00 94.69 95 ILE A C 1
ATOM 743 O O . ILE A 1 95 ? 12.334 -2.992 -0.100 1.00 94.69 95 ILE A O 1
ATOM 747 N N . GLU A 1 96 ? 11.437 -4.814 0.855 1.00 93.69 96 GLU A N 1
ATOM 748 C CA . GLU A 1 96 ? 12.624 -5.147 1.653 1.00 93.69 96 GLU A CA 1
ATOM 749 C C . GLU A 1 96 ? 13.867 -5.344 0.774 1.00 93.69 96 GLU A C 1
ATOM 751 O O . GLU A 1 96 ? 14.940 -4.781 1.040 1.00 93.69 96 GLU A O 1
ATOM 756 N N . ALA A 1 97 ? 13.704 -6.075 -0.331 1.00 95.12 97 ALA A N 1
ATOM 757 C CA . ALA A 1 97 ? 14.750 -6.318 -1.316 1.00 95.12 97 ALA A CA 1
ATOM 758 C C . ALA A 1 97 ? 15.074 -5.097 -2.202 1.00 95.12 97 ALA A C 1
ATOM 760 O O . ALA A 1 97 ? 16.013 -5.165 -2.995 1.00 95.12 97 ALA A O 1
ATOM 761 N N . SER A 1 98 ? 14.328 -3.988 -2.091 1.00 94.00 98 SER A N 1
ATOM 762 C CA . SER A 1 98 ? 14.387 -2.851 -3.025 1.00 94.00 98 SER A CA 1
ATOM 763 C C . SER A 1 98 ? 14.264 -3.272 -4.497 1.00 94.00 98 SER A C 1
ATOM 765 O O . SER A 1 98 ? 14.948 -2.747 -5.377 1.00 94.00 98 SER A O 1
ATOM 767 N N . ASN A 1 99 ? 13.395 -4.244 -4.773 1.00 95.38 99 ASN A N 1
ATOM 768 C CA . ASN A 1 99 ? 13.144 -4.774 -6.106 1.00 95.38 99 ASN A CA 1
ATOM 769 C C . ASN A 1 99 ? 12.055 -3.961 -6.823 1.00 95.38 99 ASN A C 1
ATOM 771 O O . ASN A 1 99 ? 10.933 -4.424 -7.028 1.00 95.38 99 ASN A O 1
ATOM 775 N N . TYR A 1 100 ? 12.408 -2.731 -7.201 1.00 93.25 100 TYR A N 1
ATOM 776 C CA . TYR A 1 100 ? 11.507 -1.805 -7.896 1.00 93.25 100 TYR A CA 1
ATOM 777 C C . TYR A 1 100 ? 10.962 -2.382 -9.207 1.00 93.25 100 TYR A C 1
ATOM 779 O O . TYR A 1 100 ? 9.802 -2.164 -9.525 1.00 93.25 100 TYR A O 1
ATOM 787 N N . GLU A 1 101 ? 11.762 -3.169 -9.935 1.00 93.75 101 GLU A N 1
ATOM 788 C CA . GLU A 1 101 ? 11.354 -3.755 -11.217 1.00 93.75 101 GLU A CA 1
ATOM 789 C C . GLU A 1 101 ? 10.132 -4.671 -11.065 1.00 93.75 101 GLU A C 1
ATOM 791 O O . GLU A 1 101 ? 9.210 -4.631 -11.879 1.00 93.75 101 GLU A O 1
ATOM 796 N N . ASN A 1 102 ? 10.096 -5.505 -10.022 1.00 96.06 102 ASN A N 1
ATOM 797 C CA . ASN A 1 102 ? 8.937 -6.362 -9.790 1.00 96.06 102 ASN A CA 1
ATOM 798 C C . ASN A 1 102 ? 7.731 -5.578 -9.264 1.00 96.06 102 ASN A C 1
ATOM 800 O O . ASN A 1 102 ? 6.612 -5.884 -9.662 1.00 96.06 102 ASN A O 1
ATOM 804 N N . ILE A 1 103 ? 7.943 -4.536 -8.458 1.00 95.12 103 ILE A N 1
ATOM 805 C CA . ILE A 1 103 ? 6.859 -3.650 -8.003 1.00 95.12 103 ILE A CA 1
ATOM 806 C C . ILE A 1 103 ? 6.221 -2.924 -9.199 1.00 95.12 103 ILE A C 1
ATOM 808 O O . ILE A 1 103 ? 5.000 -2.918 -9.339 1.00 95.12 103 ILE A O 1
ATOM 812 N N . GLU A 1 104 ? 7.030 -2.394 -10.121 1.00 92.69 104 GLU A N 1
ATOM 813 C CA . GLU A 1 104 ? 6.558 -1.771 -11.365 1.00 92.69 104 GLU A CA 1
ATOM 814 C C . GLU A 1 104 ? 5.742 -2.760 -12.218 1.00 92.69 104 GLU A C 1
ATOM 816 O O . GLU A 1 104 ? 4.684 -2.401 -12.738 1.00 92.69 104 GLU A O 1
ATOM 821 N N . LYS A 1 105 ? 6.176 -4.026 -12.324 1.00 95.06 105 LYS A N 1
ATOM 822 C 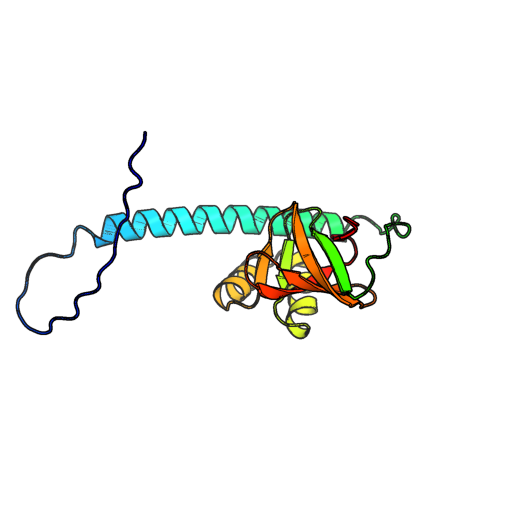CA . LYS A 1 105 ? 5.410 -5.076 -13.024 1.00 95.06 105 LYS A CA 1
ATOM 823 C C . LYS A 1 105 ? 4.057 -5.344 -12.368 1.00 95.06 105 LYS A C 1
ATOM 825 O O . LYS A 1 105 ? 3.079 -5.532 -13.086 1.00 95.06 105 LYS A O 1
ATOM 830 N N . MET A 1 106 ? 3.985 -5.346 -11.038 1.00 95.69 106 MET A N 1
ATOM 831 C CA . MET A 1 106 ? 2.728 -5.551 -10.311 1.00 95.69 106 MET A CA 1
ATOM 832 C C . MET A 1 106 ? 1.757 -4.381 -10.527 1.00 95.69 106 MET A C 1
ATOM 834 O O . MET A 1 106 ? 0.567 -4.605 -10.743 1.00 95.69 106 MET A O 1
ATOM 838 N N . ILE A 1 107 ? 2.257 -3.140 -10.554 1.00 93.25 107 ILE A N 1
ATOM 839 C CA . ILE A 1 107 ? 1.452 -1.955 -10.899 1.00 93.25 107 ILE A CA 1
ATOM 840 C C . ILE A 1 107 ? 0.916 -2.078 -12.331 1.00 93.25 107 ILE A C 1
ATOM 842 O O . ILE A 1 107 ? -0.282 -1.933 -12.561 1.00 93.25 107 ILE A O 1
ATOM 846 N N . GLN A 1 108 ? 1.774 -2.418 -13.299 1.00 92.19 108 GLN A N 1
ATOM 847 C CA . GLN A 1 108 ? 1.370 -2.602 -14.702 1.00 92.19 108 GLN A CA 1
ATOM 848 C C . GLN A 1 108 ? 0.367 -3.750 -14.893 1.00 92.19 108 GLN A C 1
ATOM 850 O O . GLN A 1 108 ? -0.470 -3.696 -15.793 1.00 92.19 108 GLN A O 1
ATOM 855 N N . ALA A 1 109 ? 0.438 -4.780 -14.048 1.00 95.00 109 ALA A N 1
ATOM 856 C CA . ALA A 1 109 ? -0.511 -5.887 -14.023 1.00 95.00 109 ALA A CA 1
ATOM 857 C C . ALA A 1 109 ? -1.840 -5.541 -13.317 1.00 95.00 109 ALA A C 1
ATOM 859 O O . ALA A 1 109 ? -2.757 -6.364 -13.324 1.00 95.00 109 ALA A O 1
ATOM 860 N N . GLY A 1 110 ? -1.963 -4.344 -12.727 1.00 94.44 110 GLY A N 1
ATOM 861 C CA . GLY A 1 110 ? -3.136 -3.922 -11.958 1.00 94.44 110 GLY A CA 1
ATOM 862 C C . GLY A 1 110 ? -3.277 -4.645 -10.617 1.00 94.44 110 GLY A C 1
ATOM 863 O O . GLY A 1 110 ? -4.381 -4.778 -10.096 1.00 94.44 110 GLY A O 1
ATOM 864 N N . GLU A 1 111 ? -2.180 -5.173 -10.074 1.00 97.00 111 GLU A N 1
ATOM 865 C CA . GLU A 1 111 ? -2.172 -5.899 -8.800 1.00 97.00 111 GLU A CA 1
ATOM 866 C C . GLU A 1 111 ? -1.981 -4.969 -7.599 1.00 97.00 111 GLU A C 1
ATOM 868 O O . GLU A 1 111 ? -2.344 -5.340 -6.480 1.00 97.00 111 GLU A O 1
ATOM 873 N N . LEU A 1 112 ? -1.450 -3.767 -7.841 1.00 97.19 112 LEU A N 1
ATOM 874 C CA . LEU A 1 112 ? -1.212 -2.722 -6.852 1.00 97.19 112 LEU A CA 1
ATOM 875 C C . LEU A 1 112 ? -1.912 -1.428 -7.269 1.00 97.19 112 LEU A C 1
ATOM 877 O O . LEU A 1 112 ? -1.888 -1.050 -8.440 1.00 97.19 112 LEU A O 1
ATOM 881 N N . LEU A 1 113 ? -2.469 -0.729 -6.287 1.00 96.00 113 LEU A N 1
ATOM 882 C CA . LEU A 1 113 ? -3.001 0.621 -6.423 1.00 96.00 113 LEU A CA 1
ATOM 883 C C . LEU A 1 113 ? -2.094 1.575 -5.655 1.00 96.00 113 LEU A C 1
ATOM 885 O O . LEU A 1 113 ? -1.796 1.323 -4.491 1.00 96.00 113 LEU A O 1
ATOM 889 N N . L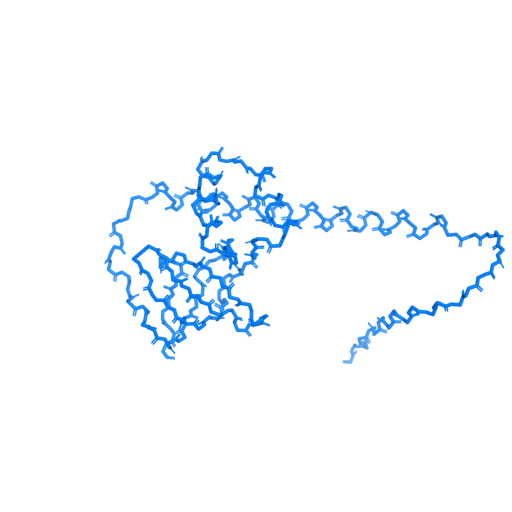EU A 1 114 ? -1.668 2.667 -6.285 1.00 95.19 114 LEU A N 1
ATOM 890 C CA . LEU A 1 114 ? -1.095 3.786 -5.545 1.00 95.19 114 LEU A CA 1
ATOM 891 C C . LEU A 1 114 ? -2.250 4.573 -4.922 1.00 95.19 114 LEU A C 1
ATOM 893 O O . LEU A 1 114 ? -3.150 5.016 -5.635 1.00 95.19 114 LEU A O 1
ATOM 897 N N . VAL A 1 115 ? -2.243 4.688 -3.599 1.00 96.19 115 VAL A N 1
ATOM 898 C CA . VAL A 1 115 ? -3.259 5.408 -2.833 1.00 96.19 115 VAL A CA 1
ATOM 899 C C . VAL A 1 115 ? -2.567 6.505 -2.048 1.00 96.19 115 VAL A C 1
ATOM 901 O O . VAL A 1 115 ? -1.635 6.222 -1.300 1.00 96.19 115 VAL A O 1
ATOM 904 N N . GLU A 1 116 ? -3.020 7.736 -2.249 1.00 95.81 116 GLU A N 1
ATOM 905 C CA . GLU A 1 116 ? -2.450 8.928 -1.624 1.00 95.81 116 GLU A CA 1
ATOM 906 C C . GLU A 1 116 ? -2.859 9.037 -0.146 1.00 95.81 116 GLU A C 1
ATOM 908 O O . GLU A 1 116 ? -3.909 8.524 0.269 1.00 95.81 116 GLU A O 1
ATOM 913 N N . GLU A 1 117 ? -2.043 9.744 0.633 1.00 95.56 117 GLU A N 1
ATOM 914 C CA . GLU A 1 117 ? -2.401 10.279 1.950 1.00 95.56 117 GLU A CA 1
ATOM 915 C C . GLU A 1 117 ? -3.768 10.990 1.925 1.00 95.56 117 GLU A C 1
ATOM 917 O O . GLU A 1 117 ? -4.245 11.451 0.886 1.00 95.56 117 GLU A O 1
ATOM 922 N N . ASP A 1 118 ? -4.442 11.031 3.072 1.00 95.50 118 ASP A N 1
ATOM 923 C CA . ASP A 1 118 ? -5.775 11.609 3.271 1.00 95.50 118 ASP A CA 1
ATOM 924 C C . ASP A 1 118 ? -6.900 10.899 2.482 1.00 95.50 118 ASP A C 1
ATOM 926 O O . ASP A 1 118 ? -8.067 11.318 2.484 1.00 95.50 118 ASP A O 1
ATOM 930 N N . THR A 1 119 ? -6.599 9.780 1.809 1.00 96.94 119 THR A N 1
ATOM 931 C CA . THR A 1 119 ? -7.621 9.000 1.109 1.00 96.94 119 THR A CA 1
ATOM 932 C C . THR A 1 119 ? -8.534 8.294 2.105 1.00 96.94 119 THR A C 1
ATOM 934 O O . THR A 1 119 ? -8.101 7.486 2.930 1.00 96.94 119 THR A O 1
ATOM 937 N N . LYS A 1 120 ? -9.841 8.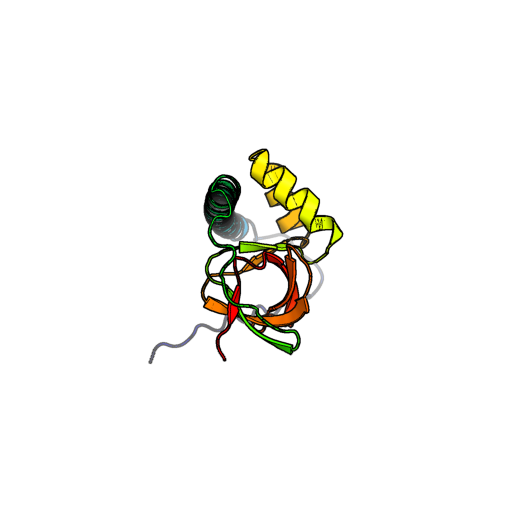532 1.970 1.00 97.00 120 LYS A N 1
ATOM 938 C CA . LYS A 1 120 ? -10.865 7.863 2.776 1.00 97.00 120 LYS A CA 1
ATOM 939 C C . LYS A 1 120 ? -11.101 6.437 2.325 1.00 97.00 120 LYS A C 1
ATOM 941 O O . LYS A 1 120 ? -11.289 6.146 1.138 1.00 97.00 120 LYS A O 1
ATOM 946 N N . VAL A 1 121 ? -11.174 5.555 3.310 1.00 97.00 121 VAL A N 1
ATOM 947 C CA . VAL A 1 121 ? -11.421 4.139 3.102 1.00 97.00 121 VAL A CA 1
ATOM 948 C C . VAL A 1 121 ? -12.453 3.619 4.090 1.00 97.00 121 VAL A C 1
ATOM 950 O O . VAL A 1 121 ? -12.523 4.039 5.242 1.00 97.00 121 VAL A O 1
ATOM 953 N N . LYS A 1 122 ? -13.251 2.651 3.651 1.00 96.62 122 LYS A N 1
ATOM 954 C CA . LYS A 1 122 ? -14.165 1.917 4.523 1.00 96.62 122 LYS A CA 1
ATOM 955 C C . LYS A 1 122 ? -13.559 0.581 4.910 1.00 96.62 122 LYS A C 1
ATOM 957 O O . LYS A 1 122 ? -13.223 -0.211 4.028 1.00 96.62 122 LYS A O 1
ATOM 962 N N . VAL A 1 123 ? -13.492 0.286 6.203 1.00 95.75 123 VAL A N 1
ATOM 963 C CA . VAL A 1 123 ? -13.010 -1.011 6.684 1.00 95.75 123 VAL A CA 1
ATOM 964 C C . VAL A 1 123 ? -14.032 -2.095 6.366 1.00 95.75 123 VAL A C 1
ATOM 966 O O . VAL A 1 123 ? -15.176 -2.045 6.822 1.00 95.75 123 VAL A O 1
ATOM 969 N N . ILE A 1 124 ? -13.609 -3.079 5.572 1.00 96.50 124 ILE A N 1
ATOM 970 C CA . ILE A 1 124 ? -14.411 -4.257 5.226 1.00 96.50 124 ILE A CA 1
ATOM 971 C C . ILE A 1 124 ? -14.127 -5.393 6.196 1.00 96.50 124 ILE A C 1
ATOM 973 O O . ILE A 1 124 ? -15.059 -6.053 6.630 1.00 96.50 124 ILE A O 1
ATOM 977 N N . GLU A 1 125 ? -12.853 -5.660 6.475 1.00 94.56 125 GLU A N 1
ATOM 978 C CA . GLU A 1 125 ? -12.441 -6.793 7.298 1.00 94.56 125 GLU A CA 1
ATOM 979 C C . GLU A 1 125 ? -11.114 -6.472 7.978 1.00 94.56 125 GLU A C 1
ATOM 981 O O . GLU A 1 125 ? -10.176 -5.974 7.349 1.00 94.56 125 GLU A O 1
ATOM 986 N N . ARG A 1 126 ? -11.035 -6.759 9.275 1.00 88.38 126 ARG A N 1
ATOM 987 C CA . ARG A 1 126 ? -9.847 -6.496 10.079 1.00 88.38 126 ARG A CA 1
ATOM 988 C C . ARG A 1 126 ? -9.008 -7.764 10.228 1.00 88.38 126 ARG A C 1
ATOM 990 O O . ARG A 1 126 ? -9.459 -8.732 10.836 1.00 88.38 126 ARG A O 1
ATOM 997 N N . GLY A 1 127 ? -7.770 -7.718 9.745 1.00 86.19 127 GLY A N 1
ATOM 998 C CA . GLY A 1 127 ? -6.729 -8.693 10.062 1.00 86.19 127 GLY A CA 1
ATOM 999 C C . GLY A 1 127 ? -5.835 -8.235 11.219 1.00 86.19 127 GLY A C 1
ATOM 1000 O O . GLY A 1 127 ? -6.100 -7.231 11.884 1.00 86.19 127 GLY A O 1
ATOM 1001 N N . TYR A 1 128 ? -4.780 -9.011 11.479 1.00 83.12 128 TYR A N 1
ATOM 1002 C CA . TYR A 1 128 ? -3.803 -8.710 12.529 1.00 83.12 128 TYR A CA 1
ATOM 1003 C C . TYR A 1 128 ? -2.806 -7.629 12.082 1.00 83.12 128 TYR A C 1
ATOM 1005 O O . TYR A 1 128 ? -2.721 -6.591 12.731 1.00 83.12 128 TYR A O 1
ATOM 1013 N N . ASP A 1 129 ? -2.136 -7.836 10.942 1.00 84.12 129 ASP A N 1
ATOM 1014 C CA . ASP A 1 129 ? -1.141 -6.895 10.392 1.00 84.12 129 ASP A CA 1
ATOM 1015 C C . ASP A 1 129 ? -1.697 -6.015 9.260 1.00 84.12 129 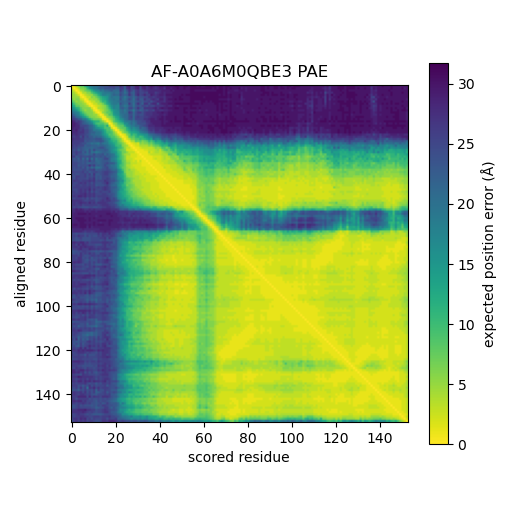ASP A C 1
ATOM 1017 O O . ASP A 1 129 ? -1.197 -4.919 8.999 1.00 84.12 129 ASP A O 1
ATOM 1021 N N . GLN A 1 130 ? -2.763 -6.479 8.606 1.00 90.38 130 GLN A N 1
ATOM 1022 C CA . GLN A 1 130 ? -3.390 -5.830 7.457 1.00 90.38 130 GLN A CA 1
ATOM 1023 C C . GLN A 1 130 ? -4.904 -5.719 7.629 1.00 90.38 130 GLN A C 1
ATOM 1025 O O . GLN A 1 130 ? -5.540 -6.538 8.293 1.00 90.38 130 GLN A O 1
ATOM 1030 N N . VAL A 1 131 ? -5.490 -4.720 6.986 1.00 93.94 131 VAL A N 1
ATOM 1031 C CA . VAL A 1 131 ? -6.924 -4.448 6.961 1.00 93.94 131 VAL A CA 1
ATOM 1032 C C . VAL A 1 131 ? -7.382 -4.447 5.517 1.00 93.94 131 VAL A C 1
ATOM 1034 O O . VAL A 1 131 ? -6.800 -3.779 4.663 1.00 93.94 131 VAL A O 1
ATOM 1037 N N . LYS A 1 132 ? -8.456 -5.178 5.243 1.00 96.88 132 LYS A N 1
ATOM 1038 C CA . LYS A 1 132 ? -9.138 -5.109 3.961 1.00 96.88 132 LYS A CA 1
ATOM 1039 C C . LYS A 1 132 ? -10.051 -3.895 3.957 1.00 96.88 132 LYS A C 1
ATOM 1041 O O . LYS A 1 132 ? -10.956 -3.787 4.791 1.00 96.88 132 LYS A O 1
ATOM 1046 N N . VAL A 1 133 ? -9.849 -3.007 2.998 1.00 97.12 133 VAL A N 1
ATOM 1047 C CA . VAL A 1 133 ? -10.575 -1.741 2.901 1.00 97.12 133 VAL A CA 1
ATOM 1048 C C . VAL A 1 133 ? -11.183 -1.553 1.516 1.00 97.12 133 VAL A C 1
ATOM 1050 O O . VAL A 1 133 ? -10.701 -2.114 0.534 1.00 97.12 133 VAL A O 1
ATOM 1053 N N . ARG A 1 134 ? -12.253 -0.759 1.434 1.00 97.81 134 ARG A N 1
ATOM 1054 C CA . ARG A 1 134 ? -12.752 -0.183 0.180 1.00 97.81 134 ARG A CA 1
ATOM 1055 C C . ARG A 1 134 ? -12.269 1.253 0.077 1.00 97.81 134 ARG A C 1
ATOM 1057 O O . ARG A 1 134 ? -12.582 2.042 0.963 1.00 97.81 134 ARG A O 1
ATOM 1064 N N . ILE A 1 135 ? -11.585 1.590 -1.004 1.00 97.62 135 ILE A N 1
ATOM 1065 C CA . ILE A 1 135 ? -11.155 2.955 -1.302 1.00 97.62 135 ILE A CA 1
ATOM 1066 C C . ILE A 1 135 ? -12.362 3.716 -1.855 1.00 97.62 135 ILE A C 1
ATOM 1068 O O . ILE A 1 135 ? -12.923 3.327 -2.878 1.00 97.62 135 ILE A O 1
ATOM 1072 N N . GLU A 1 136 ? -12.812 4.772 -1.174 1.00 95.06 136 GLU A N 1
ATOM 1073 C CA . GLU A 1 136 ? -14.099 5.407 -1.504 1.00 95.06 136 GLU A CA 1
ATOM 1074 C C . GLU A 1 136 ? -14.085 6.146 -2.850 1.00 95.06 136 GLU A C 1
ATOM 1076 O O . GLU A 1 136 ? -15.111 6.202 -3.525 1.00 95.06 136 GLU A O 1
ATOM 1081 N N . SER A 1 137 ? -12.936 6.685 -3.266 1.00 92.75 137 SER A N 1
ATOM 1082 C CA . SER A 1 137 ? -12.800 7.477 -4.498 1.00 92.75 137 SER A CA 1
ATOM 1083 C C . SER A 1 137 ? -12.919 6.655 -5.785 1.00 92.75 137 SER A C 1
ATOM 1085 O O . SER A 1 137 ? -13.358 7.187 -6.805 1.00 92.75 137 SER A O 1
ATOM 1087 N N . ILE A 1 138 ? -12.538 5.375 -5.742 1.00 93.81 138 ILE A N 1
ATOM 1088 C CA . ILE A 1 138 ? -12.456 4.487 -6.915 1.00 93.81 138 ILE A CA 1
ATOM 1089 C C . ILE A 1 138 ? -13.268 3.193 -6.763 1.00 93.81 138 ILE A C 1
ATOM 1091 O O . ILE A 1 138 ? -13.278 2.372 -7.671 1.00 93.81 138 ILE A O 1
ATOM 1095 N N . GLU A 1 139 ? -13.943 3.003 -5.626 1.00 94.06 139 GLU A N 1
ATOM 1096 C CA . GLU A 1 139 ? -14.748 1.821 -5.271 1.00 94.06 139 GLU A CA 1
ATOM 1097 C C . GLU A 1 139 ? -14.005 0.467 -5.287 1.00 94.06 139 GLU A C 1
ATOM 1099 O O . GLU A 1 139 ? -14.628 -0.586 -5.110 1.00 94.06 139 GLU A O 1
ATOM 1104 N N . GLU A 1 140 ? -12.678 0.484 -5.408 1.00 95.81 140 GLU A N 1
ATOM 1105 C CA . GLU A 1 140 ? -11.826 -0.704 -5.386 1.00 95.81 140 GLU A CA 1
ATOM 1106 C C . GLU A 1 140 ? -11.553 -1.206 -3.966 1.00 95.81 140 GLU A C 1
ATOM 1108 O O . GLU A 1 140 ? -11.625 -0.468 -2.978 1.00 95.81 140 GLU A O 1
ATOM 1113 N N . VAL A 1 141 ? -11.241 -2.498 -3.866 1.00 96.94 141 VAL A N 1
ATOM 1114 C CA . VAL A 1 141 ? -10.892 -3.162 -2.605 1.00 96.94 141 VAL A CA 1
ATOM 1115 C C . VAL A 1 141 ? -9.404 -3.456 -2.574 1.00 96.94 141 VAL A C 1
ATOM 1117 O O . VAL A 1 141 ? -8.838 -3.920 -3.560 1.00 96.94 141 VAL A O 1
ATOM 1120 N N . GLY A 1 142 ? -8.789 -3.252 -1.414 1.00 97.12 142 GLY A N 1
ATOM 1121 C CA . GLY A 1 142 ? -7.381 -3.547 -1.224 1.00 97.12 142 GLY A CA 1
ATOM 1122 C C . GLY A 1 142 ? -7.009 -3.835 0.222 1.00 97.12 142 GLY A C 1
ATOM 1123 O O . GLY A 1 142 ? -7.856 -3.803 1.118 1.00 97.12 142 GLY A O 1
ATOM 1124 N N . TYR A 1 143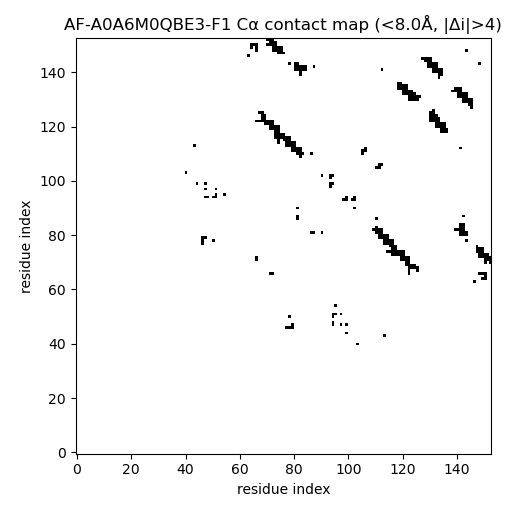 ? -5.737 -4.156 0.429 1.00 96.81 143 TYR A N 1
ATOM 1125 C CA . TYR A 1 143 ? -5.179 -4.584 1.708 1.00 96.81 143 TYR A CA 1
ATOM 1126 C C . TYR A 1 143 ? -4.148 -3.563 2.187 1.00 96.81 143 TYR A C 1
ATOM 1128 O O . TYR A 1 143 ? -3.138 -3.343 1.529 1.00 96.81 143 TYR A O 1
ATOM 1136 N N . VAL A 1 144 ? -4.408 -2.917 3.321 1.00 94.25 144 VAL A N 1
ATOM 1137 C CA . VAL A 1 144 ? -3.582 -1.823 3.852 1.00 94.25 144 VAL A CA 1
ATOM 1138 C C . VAL A 1 144 ? -3.036 -2.221 5.222 1.00 94.25 144 VAL A C 1
ATOM 1140 O O . VAL A 1 144 ? -3.795 -2.755 6.033 1.00 94.25 144 VAL A O 1
ATOM 1143 N N . PRO A 1 145 ? -1.755 -1.964 5.534 1.00 91.69 145 PRO A N 1
ATOM 1144 C CA . PRO A 1 145 ? -1.236 -2.135 6.885 1.00 91.69 145 PRO A CA 1
ATOM 1145 C C . PRO A 1 145 ? -2.061 -1.368 7.910 1.00 91.69 145 PRO A C 1
ATOM 1147 O O . PRO A 1 145 ? -2.352 -0.189 7.715 1.00 91.69 145 PRO A O 1
ATOM 1150 N N . VAL A 1 146 ? -2.356 -1.998 9.049 1.00 88.88 146 VAL A N 1
ATOM 1151 C CA . VAL A 1 146 ? -3.120 -1.353 10.137 1.00 88.88 146 VAL A CA 1
ATOM 1152 C C . VAL A 1 146 ? -2.493 -0.011 10.535 1.00 88.88 146 VAL A C 1
ATOM 1154 O O . VAL A 1 146 ? -3.199 0.962 10.769 1.00 88.88 146 VAL A O 1
ATOM 1157 N N . ARG A 1 147 ? -1.156 0.063 10.545 1.00 87.06 147 ARG A N 1
ATOM 1158 C CA . ARG A 1 147 ? -0.386 1.261 10.921 1.00 87.06 147 ARG A CA 1
ATOM 1159 C C . ARG A 1 147 ? -0.571 2.475 10.001 1.00 87.06 147 ARG A C 1
ATOM 1161 O O . ARG A 1 147 ? -0.181 3.572 10.386 1.00 87.06 147 ARG A O 1
ATOM 1168 N N . TYR A 1 148 ? -1.100 2.279 8.794 1.00 91.81 148 TYR A N 1
ATOM 1169 C CA . TYR A 1 148 ? -1.343 3.353 7.824 1.00 91.81 148 TYR A CA 1
ATOM 1170 C C . TYR A 1 148 ? -2.794 3.829 7.823 1.00 91.81 148 TYR A C 1
ATOM 1172 O O . TYR A 1 148 ? -3.187 4.585 6.942 1.00 91.81 148 TYR A O 1
ATOM 1180 N N . LEU A 1 149 ? -3.589 3.379 8.793 1.00 91.81 149 LEU A N 1
ATOM 1181 C CA . LEU A 1 149 ? -4.981 3.763 8.935 1.00 91.81 149 LEU A CA 1
ATOM 1182 C C . LEU A 1 149 ? -5.182 4.557 10.220 1.00 91.81 149 LEU A C 1
ATOM 1184 O O . LEU A 1 149 ? -4.747 4.144 11.295 1.00 91.81 149 LEU A O 1
ATOM 1188 N N . GLU A 1 150 ? -5.905 5.663 10.105 1.00 91.25 150 GLU A N 1
ATOM 1189 C CA . GLU A 1 150 ? -6.385 6.446 11.237 1.00 91.25 150 GLU A CA 1
ATOM 1190 C C . GLU A 1 150 ? -7.910 6.555 11.194 1.00 91.25 150 GLU A C 1
ATOM 1192 O O . GLU A 1 150 ? -8.516 6.761 10.144 1.00 91.25 150 GLU A O 1
ATOM 1197 N N . GLN A 1 151 ? -8.559 6.370 12.343 1.00 88.19 151 GLN A N 1
ATOM 1198 C CA . GLN A 1 151 ? -10.012 6.468 12.451 1.00 88.19 151 GLN A CA 1
ATOM 1199 C C . GLN A 1 151 ? -10.450 7.937 12.383 1.00 88.19 151 GLN A C 1
ATOM 1201 O O . GLN A 1 151 ? -10.002 8.749 13.189 1.00 88.19 151 GLN A O 1
ATOM 1206 N N . ILE A 1 152 ? -11.401 8.258 11.500 1.00 85.44 152 ILE A N 1
ATOM 1207 C CA . ILE A 1 152 ? -11.887 9.641 11.311 1.00 85.44 152 ILE A CA 1
ATOM 1208 C C . ILE A 1 152 ? -13.290 9.926 11.877 1.00 85.44 152 ILE A C 1
ATOM 1210 O O . ILE A 1 152 ? -13.789 11.040 11.722 1.00 85.44 152 ILE A O 1
ATOM 1214 N N . SER A 1 153 ? -13.836 8.988 12.668 1.00 61.81 153 SER A N 1
ATOM 1215 C CA . SER A 1 153 ? -15.145 9.036 13.369 1.00 61.81 153 SER A CA 1
ATOM 1216 C C . SER A 1 153 ? -16.394 8.887 12.496 1.00 61.81 153 SER A C 1
ATOM 1218 O O . SER A 1 153 ? -16.490 9.527 11.428 1.00 61.81 153 SER A O 1
#

Organism: NCBI:txid1808955

Mean predicted aligned error: 11.5 Å

Foldseek 3Di:
DDDPPPPPPPPPPDDDDDDDDDPVVVVVVVVVVVVVVVVVLVVLLVQLQVVLVVVVPPPPPPVADDDDAFAKWWFQAWHKWFLDPVVVVVSVVCSPVVVSVVVVVCVVVVRIDTDGGRFMWHFHADDDQWTWTQGPVPRGITIHGPVRIHGPD

Sequence (153 aa):
MMQKLIIILAIVLLGGCSSQVVDYQTEELETEMNQAKEILESEVREVVTTMKQDLSETADEADKLFVSEGETAEITRDVLVPVKESVYEDLYGYIEASNYENIEKMIQAGELLLVEEDTKVKVIERGYDQVKVRIESIEEVGYVPVRYLEQIS

Radius of gyration: 20.27 Å; Cα contacts (8 Å, |Δi|>4): 196; chains: 1; bounding box: 32×45×69 Å

Secondary structure (DSSP, 8-state):
----------------------SHHHHHHHHHHHHHHHHHHHHHHHHHHHHHHHHHS----TTS--PPTT-EEEESS-EEEESSHHHHHHHHHHHHTT-HHHHHHHHHTT-EEEE-TT-EEEEEEE-SSEEEEEETTT--EEEEEGGGEEE--

Nearest PDB structures (foldseek):
  4lue-assembly1_A  TM=8.984E-01  e=5.213E-03  Homo sapiens
  4lue-assembly2_B  TM=8.971E-01  e=7.083E-03  Homo sapiens
  3vs4-assembly1_A  TM=9.030E-01  e=7.083E-03  Homo sapiens
  3vrz-assembly2_B  TM=9.085E-01  e=8.007E-03  Homo sapiens
  2oi3-assembly1_A  TM=8.771E-01  e=5.543E-03  Homo sapiens